Protein AF-A0A7Y9E0X6-F1 (afdb_monomer)

pLDDT: mean 85.68, std 14.13, range [36.78, 95.56]

Secondary structure (DSSP, 8-state):
--------HHHHHHHHHHHHHHHGGGGSPTTS-HHHHHHHHHHHHHHHHHHHHHHHHHHHS---HHHHHHHHHHHHHHHHHHHHHH-PPP-

Radius of gyration: 16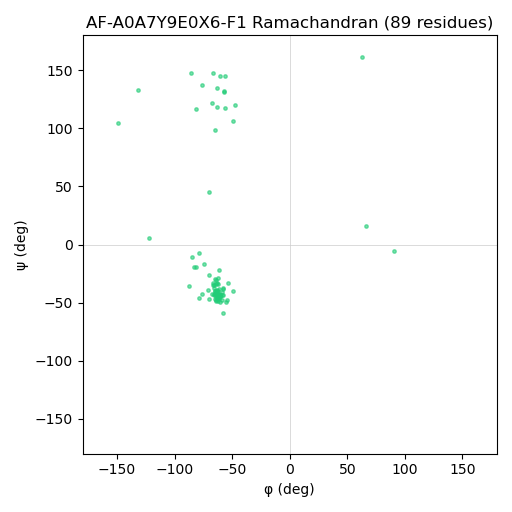.52 Å; Cα contacts (8 Å, |Δi|>4): 51; chains: 1; bounding box: 28×59×37 Å

Sequence (91 aa):
MSIEDGTNPARRAVEELLHVAQHGRDLCPPGNDPQEWASGVLYDLARVAELLDGAVEQVSGRRNDTVADSAHALATVISAHRNLAVGPPPQ

Nearest PDB structures (foldseek):
  3sjr-assembly1_B  TM=4.947E-01  e=6.274E+00  Chromobacterium violaceum
  1wa8-assembly1_A  TM=4.309E-01  e=7.880E+00  Mycobacterium tuberculosis variant bovis
  8bqs-assembly1_Eq  TM=4.290E-01  e=9.897E+00  Tetrahymena thermophila SB210

Organism: NCBI:txid663602

Structure (mmCIF, N/CA/C/O backbone):
data_AF-A0A7Y9E0X6-F1
#
_entry.id   AF-A0A7Y9E0X6-F1
#
loop_
_atom_site.group_PDB
_atom_site.id
_atom_site.type_symbol
_atom_site.label_atom_id
_atom_site.label_alt_id
_atom_site.label_comp_id
_atom_site.label_asym_id
_atom_site.label_entity_id
_atom_site.label_seq_id
_atom_site.pdbx_PDB_ins_code
_atom_site.Cartn_x
_atom_site.Cartn_y
_atom_site.Cartn_z
_atom_site.occupancy
_atom_site.B_iso_or_equiv
_atom_site.auth_seq_id
_atom_site.auth_comp_id
_atom_site.auth_asym_id
_atom_site.auth_atom_id
_atom_site.pdbx_PDB_model_num
ATOM 1 N N . MET A 1 1 ? 8.558 35.860 2.348 1.00 36.78 1 MET A N 1
ATOM 2 C CA . MET A 1 1 ? 8.115 34.752 3.213 1.00 36.78 1 MET A CA 1
ATOM 3 C C . MET A 1 1 ? 7.154 33.949 2.360 1.00 36.78 1 MET A C 1
ATOM 5 O O . MET A 1 1 ? 6.069 34.441 2.082 1.00 36.78 1 MET A O 1
ATOM 9 N N . SER A 1 2 ? 7.640 32.864 1.755 1.00 42.53 2 SER A N 1
ATOM 10 C CA . SER A 1 2 ? 6.844 32.062 0.824 1.00 42.53 2 SER A CA 1
ATOM 11 C C . SER A 1 2 ? 5.665 31.459 1.573 1.00 42.53 2 SER A C 1
ATOM 13 O O . SER A 1 2 ? 5.836 30.972 2.686 1.00 42.53 2 SER A O 1
ATOM 15 N N . ILE A 1 3 ? 4.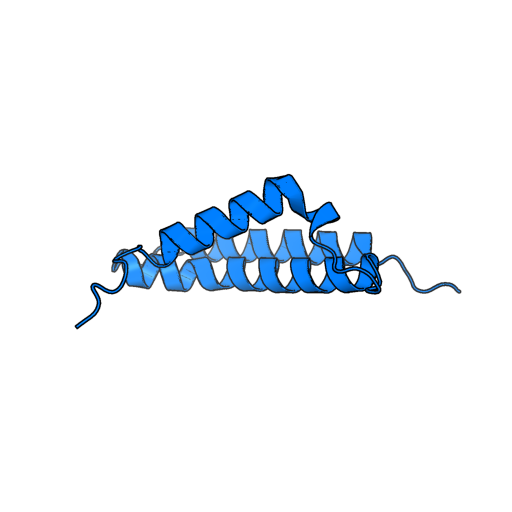480 31.539 0.975 1.00 47.22 3 ILE A N 1
ATOM 16 C CA . ILE A 1 3 ? 3.309 30.785 1.408 1.00 47.22 3 ILE A CA 1
ATOM 17 C C . ILE A 1 3 ? 3.691 29.323 1.170 1.00 47.22 3 ILE A C 1
ATOM 19 O O . ILE A 1 3 ? 3.724 28.881 0.026 1.00 47.22 3 ILE A O 1
ATOM 23 N N . GLU A 1 4 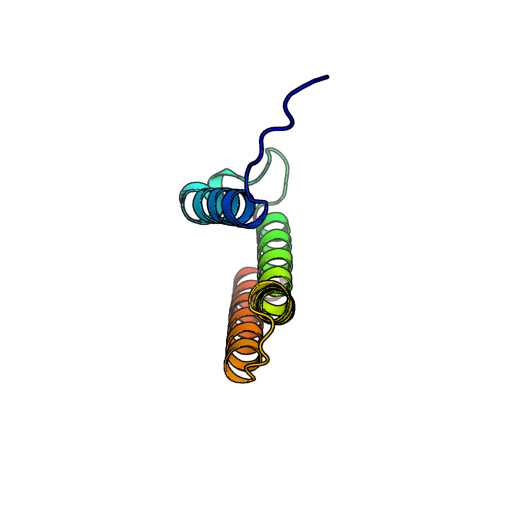? 4.123 28.620 2.216 1.00 54.06 4 GLU A N 1
ATOM 24 C CA . GLU A 1 4 ? 4.246 27.166 2.165 1.00 54.06 4 GLU A CA 1
ATOM 25 C C . GLU A 1 4 ? 2.867 26.634 1.776 1.00 54.06 4 GLU A C 1
ATOM 27 O O . GLU A 1 4 ? 1.883 26.904 2.468 1.00 54.06 4 GLU A O 1
ATOM 32 N N . ASP A 1 5 ? 2.785 25.965 0.626 1.00 53.91 5 ASP A N 1
ATOM 33 C CA . ASP A 1 5 ? 1.573 25.306 0.154 1.00 53.91 5 ASP A CA 1
ATOM 34 C C . ASP A 1 5 ? 1.003 24.452 1.290 1.00 53.91 5 ASP A C 1
ATOM 36 O O . ASP A 1 5 ? 1.552 23.406 1.637 1.00 53.91 5 ASP A O 1
ATOM 40 N N . GLY A 1 6 ? -0.098 24.921 1.886 1.00 57.28 6 GLY A N 1
ATOM 41 C CA . GLY A 1 6 ? -0.806 24.313 3.017 1.00 57.28 6 GLY A CA 1
ATOM 42 C C . GLY A 1 6 ? -1.530 23.020 2.642 1.00 57.28 6 GLY A C 1
ATOM 43 O O . GLY A 1 6 ? -2.702 22.826 2.972 1.00 57.28 6 GLY A O 1
ATOM 44 N N . THR A 1 7 ? -0.862 22.141 1.904 1.00 70.62 7 THR A N 1
ATOM 45 C CA . THR A 1 7 ? -1.408 20.866 1.467 1.00 70.62 7 THR A CA 1
ATOM 46 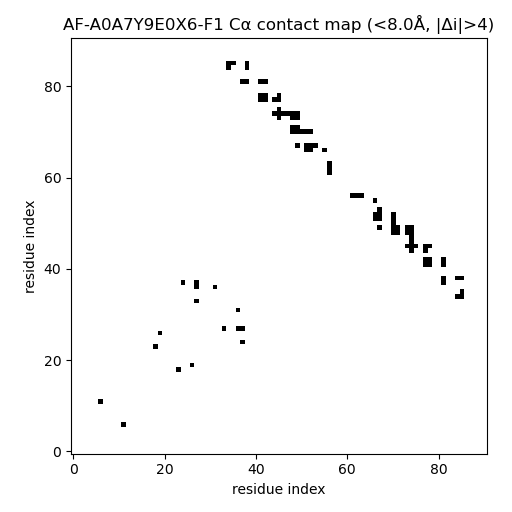C C . THR A 1 7 ? -1.282 19.879 2.614 1.00 70.62 7 THR A C 1
ATOM 48 O O . THR A 1 7 ? -0.184 19.547 3.052 1.00 70.62 7 THR A O 1
ATOM 51 N N . ASN A 1 8 ? -2.430 19.415 3.109 1.00 85.25 8 ASN A N 1
ATOM 52 C CA . ASN A 1 8 ? -2.514 18.360 4.112 1.00 85.25 8 ASN A CA 1
ATOM 53 C C . ASN A 1 8 ? -1.600 17.181 3.698 1.00 85.25 8 ASN A C 1
ATOM 55 O O . ASN A 1 8 ? -1.844 16.601 2.637 1.00 85.25 8 ASN A O 1
ATOM 59 N N . PRO A 1 9 ? -0.587 16.798 4.501 1.00 85.50 9 PRO A N 1
ATOM 60 C CA . PRO A 1 9 ? 0.332 15.711 4.161 1.00 85.50 9 PRO A CA 1
ATOM 61 C C . PRO A 1 9 ? -0.377 14.395 3.818 1.00 85.50 9 PRO A C 1
ATOM 63 O O . PRO A 1 9 ? 0.061 13.675 2.924 1.00 85.50 9 PRO A O 1
ATOM 66 N N . ALA A 1 10 ? -1.518 14.115 4.459 1.00 86.88 10 ALA A N 1
ATOM 67 C CA . ALA A 1 10 ? -2.336 12.947 4.150 1.00 86.88 10 ALA A CA 1
ATOM 68 C C . ALA A 1 10 ? -2.965 13.030 2.751 1.00 86.88 10 ALA A C 1
ATOM 70 O O . ALA A 1 10 ? -3.067 12.018 2.066 1.00 86.88 10 ALA A O 1
ATOM 71 N N . ARG A 1 11 ? -3.347 14.229 2.290 1.00 89.50 11 ARG A N 1
ATOM 72 C CA . ARG A 1 11 ? -3.869 14.426 0.928 1.00 89.50 11 ARG A CA 1
ATOM 73 C C . ARG A 1 11 ? -2.798 14.124 -0.113 1.00 89.50 11 ARG A C 1
ATOM 75 O O . ARG A 1 11 ? -3.065 13.357 -1.028 1.00 89.50 11 ARG A O 1
ATOM 82 N N . ARG A 1 12 ? -1.586 14.651 0.078 1.00 90.81 12 ARG A N 1
ATOM 83 C CA . ARG A 1 12 ? -0.459 14.363 -0.814 1.00 90.81 12 ARG A CA 1
ATOM 84 C C . ARG A 1 12 ? -0.134 12.868 -0.840 1.00 90.81 12 ARG A C 1
ATOM 86 O O . ARG A 1 12 ? 0.018 12.302 -1.910 1.00 90.81 12 ARG A O 1
ATOM 93 N N . ALA A 1 13 ? -0.093 12.206 0.317 1.00 89.38 13 ALA A N 1
ATOM 94 C CA . ALA A 1 13 ? 0.137 10.761 0.375 1.00 89.38 13 ALA A CA 1
ATOM 95 C C . ALA A 1 13 ? -0.929 9.963 -0.401 1.00 89.38 13 ALA A C 1
ATOM 97 O O . ALA A 1 13 ? -0.594 9.018 -1.111 1.00 89.38 13 ALA A O 1
ATOM 98 N N . VAL A 1 14 ? -2.204 10.359 -0.310 1.00 90.88 14 VAL A N 1
ATOM 99 C CA . VAL A 1 14 ? -3.289 9.743 -1.090 1.00 90.88 14 VAL A CA 1
ATOM 100 C C . VAL A 1 14 ? -3.103 9.971 -2.591 1.00 90.88 14 VAL A C 1
ATOM 102 O O . VAL A 1 14 ? -3.309 9.043 -3.366 1.00 90.88 14 VAL A O 1
ATOM 105 N N . GLU A 1 15 ? -2.696 11.167 -3.013 1.00 93.25 15 GLU A N 1
ATOM 106 C CA . GLU A 1 15 ? -2.420 11.471 -4.425 1.00 93.25 15 GLU A CA 1
ATOM 107 C C . GLU A 1 15 ? -1.278 10.607 -4.985 1.00 93.25 15 GLU A C 1
ATOM 109 O O . GLU A 1 15 ? -1.426 10.024 -6.059 1.00 93.25 15 GLU A O 1
ATOM 114 N N . GLU A 1 16 ? -0.187 10.438 -4.233 1.00 92.56 16 GLU A N 1
ATOM 115 C CA . GLU A 1 16 ? 0.928 9.563 -4.623 1.00 92.56 16 GLU A CA 1
ATOM 116 C C . GLU A 1 16 ? 0.493 8.088 -4.690 1.00 92.56 16 GLU A C 1
ATOM 118 O O . GLU A 1 16 ? 0.809 7.381 -5.648 1.00 92.56 16 GLU A O 1
ATOM 123 N N . LEU A 1 17 ? -0.301 7.613 -3.722 1.00 92.06 17 LEU A N 1
ATOM 124 C CA . LEU A 1 17 ? -0.849 6.251 -3.746 1.00 92.06 17 LEU A CA 1
ATOM 125 C C . LEU A 1 17 ? -1.781 6.025 -4.943 1.00 92.06 17 LEU A C 1
ATOM 127 O O . LEU A 1 17 ? -1.742 4.959 -5.559 1.00 92.06 17 LEU A O 1
ATOM 131 N N . LEU A 1 18 ? -2.597 7.019 -5.304 1.00 93.44 18 LEU A N 1
ATOM 132 C CA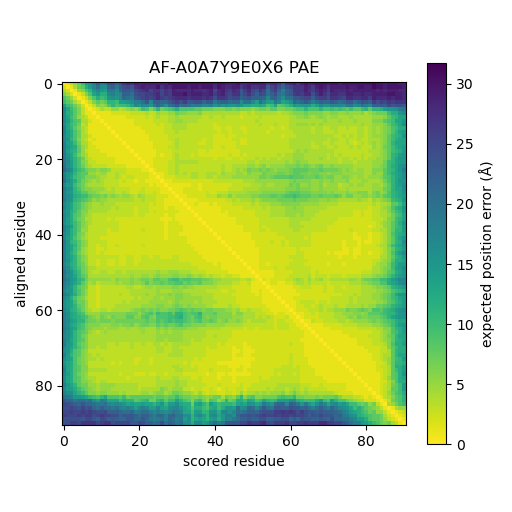 . LEU A 1 18 ? -3.431 6.968 -6.506 1.00 93.44 18 LEU A CA 1
ATOM 133 C C . LEU A 1 18 ? -2.578 6.909 -7.774 1.00 93.44 18 LEU A C 1
ATOM 135 O O . LEU A 1 18 ? -2.894 6.146 -8.689 1.00 93.44 18 LEU A O 1
ATOM 139 N N . HIS A 1 19 ? -1.486 7.671 -7.823 1.00 94.38 19 HIS A N 1
ATOM 140 C CA . HIS A 1 19 ? -0.556 7.636 -8.943 1.00 94.38 19 HIS A CA 1
ATOM 141 C C . HIS A 1 19 ? 0.079 6.247 -9.106 1.00 94.38 19 HIS A C 1
ATOM 143 O O . HIS A 1 19 ? 0.047 5.697 -10.209 1.00 94.38 19 HIS A O 1
ATOM 149 N N . VAL A 1 20 ? 0.544 5.638 -8.007 1.00 93.00 20 VAL A N 1
ATOM 150 C CA . VAL A 1 20 ? 1.062 4.258 -7.971 1.00 93.00 20 VAL A CA 1
ATOM 151 C C . VAL A 1 20 ? -0.002 3.243 -8.396 1.00 93.00 20 VAL A C 1
ATOM 153 O O . VAL A 1 20 ? 0.289 2.350 -9.186 1.00 93.00 20 VAL A O 1
ATOM 156 N N . ALA A 1 21 ? -1.247 3.376 -7.934 1.00 90.69 21 ALA A N 1
ATOM 157 C CA . ALA A 1 21 ? -2.323 2.455 -8.301 1.00 90.69 21 ALA A CA 1
ATOM 158 C C . ALA A 1 21 ? -2.648 2.484 -9.806 1.00 90.69 21 ALA A C 1
ATOM 160 O O . ALA A 1 21 ? -3.017 1.460 -10.378 1.00 90.69 21 ALA A O 1
ATOM 161 N N . GLN A 1 22 ? -2.512 3.647 -10.445 1.00 94.06 22 GLN A N 1
ATOM 162 C CA . GLN A 1 22 ? -2.821 3.831 -11.865 1.00 94.06 22 GLN A CA 1
ATOM 163 C C . GLN A 1 22 ? -1.637 3.514 -12.787 1.00 94.06 22 GLN A C 1
ATOM 165 O O . GLN A 1 22 ? -1.846 2.979 -13.872 1.00 94.06 22 GLN A O 1
ATOM 170 N N . HIS A 1 23 ? -0.410 3.828 -12.363 1.00 93.81 23 HIS A N 1
ATOM 171 C CA . HIS A 1 23 ? 0.780 3.804 -13.223 1.00 93.81 23 HIS A CA 1
ATOM 172 C C . HIS A 1 23 ? 1.886 2.880 -12.702 1.00 93.81 23 HIS A C 1
ATOM 174 O O . HIS A 1 23 ? 2.971 2.858 -13.266 1.00 93.81 23 HIS A O 1
ATOM 180 N N . GLY A 1 24 ? 1.647 2.113 -11.634 1.00 87.19 24 GLY A N 1
ATOM 181 C CA . GLY A 1 24 ? 2.692 1.463 -10.837 1.00 87.19 24 GLY A CA 1
ATOM 182 C C . GLY A 1 24 ? 3.730 0.675 -11.631 1.00 87.19 24 GLY A C 1
ATOM 183 O O . GLY A 1 24 ? 4.912 0.783 -11.347 1.00 87.19 24 GLY A O 1
ATOM 184 N N . ARG A 1 25 ? 3.336 -0.065 -12.672 1.00 82.94 25 ARG A N 1
ATOM 185 C CA . ARG A 1 25 ? 4.297 -0.816 -13.497 1.00 82.94 25 ARG A CA 1
ATOM 186 C C . ARG A 1 25 ? 5.238 0.088 -14.304 1.00 82.94 25 ARG A C 1
ATOM 188 O O . ARG A 1 25 ? 6.397 -0.268 -14.499 1.00 82.94 25 ARG A O 1
ATOM 195 N N . ASP A 1 26 ? 4.747 1.241 -14.738 1.00 91.69 26 ASP A N 1
ATOM 196 C CA . ASP A 1 26 ? 5.469 2.194 -15.584 1.00 91.69 26 ASP A CA 1
ATOM 197 C C . ASP A 1 26 ? 6.364 3.138 -14.765 1.00 91.69 26 ASP A C 1
ATOM 199 O O . ASP A 1 26 ? 7.206 3.838 -15.322 1.00 91.69 26 ASP A O 1
ATOM 203 N N . LEU A 1 27 ? 6.215 3.134 -13.435 1.00 93.81 27 LEU A N 1
ATOM 204 C CA . LEU A 1 27 ? 7.051 3.909 -12.515 1.00 93.81 2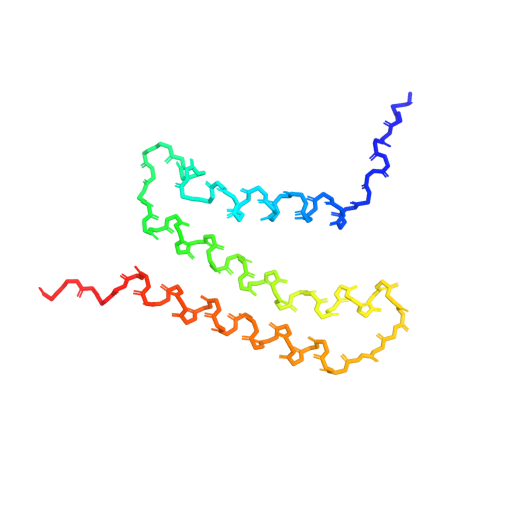7 LEU A CA 1
ATOM 205 C C . LEU A 1 27 ? 8.420 3.268 -12.252 1.00 93.81 27 LEU A C 1
ATOM 207 O O . LEU A 1 27 ? 9.264 3.900 -11.613 1.00 93.81 27 LEU A O 1
ATOM 211 N N . CYS A 1 28 ? 8.661 2.043 -12.731 1.00 94.56 28 CYS A N 1
ATOM 212 C CA . CYS A 1 28 ? 9.963 1.393 -12.611 1.00 94.56 28 CYS A CA 1
ATOM 213 C C . CYS A 1 28 ? 11.030 2.191 -13.387 1.00 94.56 28 CYS A C 1
ATOM 215 O O . CYS A 1 28 ? 10.920 2.316 -14.611 1.00 94.56 28 CYS A O 1
ATOM 217 N N . PRO A 1 29 ? 12.081 2.714 -12.723 1.00 93.62 29 PRO A N 1
ATOM 218 C CA . PRO A 1 29 ? 13.105 3.502 -13.396 1.00 93.62 29 PRO A CA 1
ATOM 219 C C . PRO A 1 29 ? 13.831 2.706 -14.493 1.00 93.62 29 PRO A C 1
ATOM 221 O O . PRO A 1 29 ? 14.089 1.510 -14.315 1.00 93.62 29 PRO A O 1
ATOM 224 N N . PRO A 1 30 ? 14.222 3.351 -15.608 1.00 94.19 30 PRO A N 1
ATOM 225 C CA . PRO A 1 30 ? 15.022 2.702 -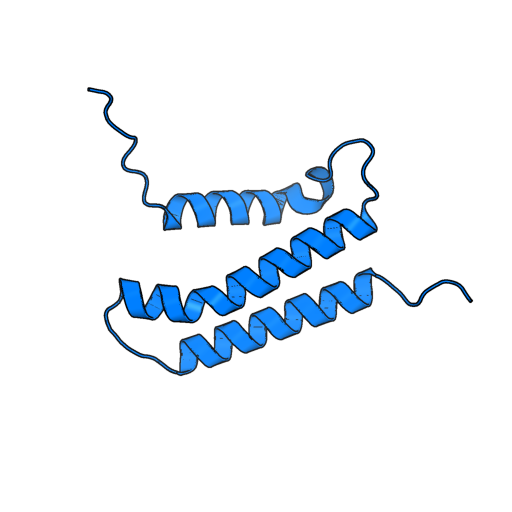16.638 1.00 94.19 30 PRO A CA 1
ATOM 226 C C . PRO A 1 30 ? 16.337 2.159 -16.068 1.00 94.19 30 PRO A C 1
ATOM 228 O O . PRO A 1 30 ? 17.072 2.883 -15.400 1.00 94.19 30 PRO A O 1
ATOM 231 N N . GLY A 1 31 ? 16.648 0.899 -16.372 1.00 93.81 31 GLY A N 1
ATOM 232 C CA . GLY A 1 31 ? 17.869 0.231 -15.910 1.00 93.81 31 GLY A CA 1
ATOM 233 C C . GLY A 1 31 ? 17.738 -0.505 -14.573 1.00 93.81 31 GLY A C 1
ATOM 234 O O . GLY A 1 31 ? 18.668 -1.220 -14.210 1.00 93.81 31 GLY A O 1
ATOM 235 N N . ASN A 1 32 ? 16.602 -0.393 -13.880 1.00 93.25 32 ASN A N 1
ATOM 236 C CA . ASN A 1 32 ? 16.318 -1.206 -12.699 1.00 93.25 32 ASN A CA 1
ATOM 237 C C . ASN A 1 32 ? 15.709 -2.553 -13.098 1.00 93.25 32 ASN A C 1
ATOM 239 O O . ASN A 1 32 ? 14.949 -2.634 -14.066 1.00 93.25 32 ASN A O 1
ATOM 243 N N . ASP A 1 33 ? 15.999 -3.596 -12.318 1.00 92.00 33 ASP A N 1
ATOM 244 C CA . ASP A 1 33 ? 15.280 -4.860 -12.432 1.00 92.00 33 ASP A CA 1
ATOM 245 C C . ASP A 1 33 ? 13.814 -4.664 -11.984 1.00 92.00 33 ASP A C 1
ATOM 247 O O . ASP A 1 33 ? 13.571 -4.234 -10.848 1.00 92.00 33 ASP A O 1
ATOM 251 N N . PRO A 1 34 ? 12.817 -4.950 -12.846 1.00 90.06 34 PRO A N 1
ATOM 252 C CA . PRO A 1 34 ? 11.416 -4.713 -12.509 1.00 90.06 34 PRO A CA 1
ATOM 253 C C . PRO A 1 34 ? 10.920 -5.533 -11.317 1.00 90.06 34 PRO A C 1
ATOM 255 O O . PRO A 1 34 ? 9.999 -5.102 -10.622 1.00 90.06 34 PRO A O 1
ATOM 258 N N . GLN A 1 35 ? 11.496 -6.712 -11.082 1.00 89.75 35 GLN A N 1
ATOM 259 C CA . GLN A 1 35 ? 11.073 -7.616 -10.021 1.00 89.75 35 GLN A CA 1
ATOM 260 C C . GLN A 1 35 ? 11.616 -7.157 -8.664 1.00 89.75 35 GLN A C 1
ATOM 262 O O . GLN A 1 35 ? 10.851 -7.068 -7.702 1.00 89.75 35 GLN A O 1
ATOM 267 N N . GLU A 1 36 ? 12.898 -6.795 -8.589 1.00 90.88 36 GLU A N 1
ATOM 268 C CA . GLU A 1 36 ? 13.503 -6.197 -7.396 1.00 90.88 36 GLU A CA 1
A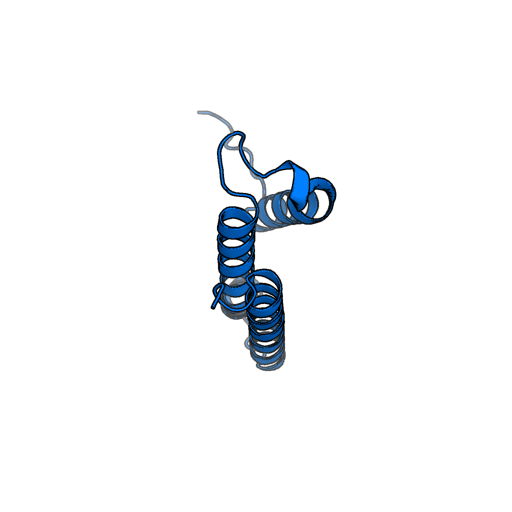TOM 269 C C . GLU A 1 36 ? 12.835 -4.866 -7.041 1.00 90.88 36 GLU A C 1
ATOM 271 O O . GLU A 1 36 ? 12.481 -4.640 -5.880 1.00 90.88 36 GLU A O 1
ATOM 276 N N . TRP A 1 37 ? 12.585 -4.011 -8.040 1.00 92.75 37 TRP A N 1
ATOM 277 C CA . TRP A 1 37 ? 11.892 -2.740 -7.836 1.00 92.75 37 TRP A CA 1
ATOM 278 C C . TRP A 1 37 ? 10.474 -2.948 -7.290 1.00 92.75 37 TRP A C 1
ATOM 280 O O . TRP A 1 37 ? 10.117 -2.365 -6.264 1.00 92.75 37 TRP A O 1
ATOM 290 N N . ALA A 1 38 ? 9.683 -3.827 -7.915 1.00 91.81 38 ALA A N 1
ATOM 291 C CA . ALA A 1 38 ? 8.333 -4.133 -7.448 1.00 91.81 38 ALA A CA 1
ATOM 292 C C . ALA A 1 38 ? 8.341 -4.737 -6.036 1.00 91.81 38 ALA A C 1
ATOM 294 O O . ALA A 1 38 ? 7.485 -4.405 -5.217 1.00 91.81 38 ALA A O 1
ATOM 295 N N . SER A 1 39 ? 9.326 -5.585 -5.723 1.00 91.75 39 SER A N 1
ATOM 296 C CA . SER A 1 39 ? 9.494 -6.161 -4.388 1.00 91.75 39 SER A CA 1
ATOM 297 C C . SER A 1 39 ? 9.724 -5.084 -3.322 1.00 91.75 39 SER A C 1
ATOM 299 O O . SER A 1 39 ? 9.082 -5.117 -2.267 1.00 91.75 39 SER A O 1
ATOM 301 N N . GLY A 1 40 ? 10.577 -4.097 -3.620 1.00 93.62 40 GLY A N 1
ATOM 302 C CA . GLY A 1 40 ? 10.823 -2.939 -2.758 1.00 93.62 40 GLY A CA 1
ATOM 303 C C . GLY A 1 40 ? 9.572 -2.084 -2.549 1.00 93.62 40 GLY A C 1
ATOM 304 O O . GLY A 1 40 ? 9.187 -1.828 -1.412 1.00 93.62 40 GLY A O 1
ATOM 305 N N . VAL A 1 41 ? 8.867 -1.732 -3.629 1.00 93.88 41 VAL A N 1
ATOM 306 C CA . VAL A 1 41 ? 7.622 -0.947 -3.540 1.00 93.88 41 VAL A CA 1
ATOM 307 C C . VAL A 1 41 ? 6.556 -1.676 -2.720 1.00 93.88 41 VAL A C 1
ATOM 309 O O . VAL A 1 41 ? 5.911 -1.072 -1.866 1.00 93.88 41 VAL A O 1
ATOM 312 N N . LEU A 1 42 ? 6.375 -2.984 -2.923 1.00 94.12 42 LEU A N 1
ATOM 313 C CA . LEU A 1 42 ? 5.422 -3.775 -2.139 1.00 94.12 42 LEU A CA 1
ATOM 314 C C . LEU A 1 42 ? 5.829 -3.874 -0.660 1.00 94.12 42 LEU A C 1
ATOM 316 O O . LEU A 1 42 ? 4.958 -3.875 0.208 1.00 94.12 42 LEU A O 1
ATOM 320 N N . TYR A 1 43 ? 7.128 -3.931 -0.350 1.00 94.06 43 TYR A N 1
ATOM 321 C CA . TYR A 1 43 ? 7.612 -3.847 1.032 1.00 94.06 43 TYR A CA 1
ATOM 322 C C . TYR A 1 43 ? 7.246 -2.500 1.673 1.00 94.06 43 TYR A C 1
ATOM 324 O O . TYR A 1 43 ? 6.696 -2.477 2.777 1.00 94.06 43 TYR A O 1
ATOM 332 N N . ASP A 1 44 ? 7.479 -1.392 0.970 1.00 94.25 44 ASP A N 1
ATOM 333 C CA . ASP A 1 44 ? 7.157 -0.055 1.471 1.00 94.25 44 ASP A CA 1
ATOM 334 C C . ASP A 1 44 ? 5.645 0.137 1.660 1.00 94.25 44 ASP A C 1
ATOM 336 O O . ASP A 1 44 ? 5.216 0.675 2.681 1.00 94.25 44 ASP A O 1
ATOM 340 N N . LEU A 1 45 ? 4.817 -0.374 0.743 1.00 94.25 45 LEU A N 1
ATOM 341 C CA . LEU A 1 45 ? 3.356 -0.346 0.876 1.00 94.25 45 LEU A CA 1
ATOM 342 C C . LEU A 1 45 ? 2.861 -1.148 2.088 1.00 94.25 45 LEU A C 1
ATOM 344 O O . LEU A 1 45 ? 1.956 -0.693 2.790 1.00 94.25 45 LEU A O 1
ATOM 348 N N . ALA A 1 46 ? 3.458 -2.310 2.372 1.00 94.38 46 ALA A N 1
ATOM 349 C CA . ALA A 1 46 ? 3.127 -3.083 3.569 1.00 94.38 46 ALA A CA 1
ATOM 350 C C . ALA A 1 46 ? 3.463 -2.299 4.847 1.00 94.38 46 ALA A C 1
ATOM 352 O O . ALA A 1 46 ? 2.649 -2.233 5.765 1.00 94.38 46 ALA A O 1
ATOM 353 N N . ARG A 1 47 ? 4.621 -1.631 4.876 1.00 93.00 47 ARG A N 1
ATOM 354 C CA . ARG A 1 47 ? 5.023 -0.781 6.002 1.00 93.00 47 ARG A CA 1
ATOM 355 C C . ARG A 1 47 ? 4.099 0.424 6.179 1.00 93.00 47 ARG A C 1
ATOM 357 O O . ARG A 1 47 ? 3.770 0.778 7.307 1.00 93.00 47 ARG A O 1
ATOM 364 N N . VAL A 1 48 ? 3.662 1.054 5.087 1.00 93.12 48 VAL A N 1
ATOM 365 C CA . VAL A 1 48 ? 2.670 2.140 5.141 1.00 93.12 48 VAL A CA 1
ATOM 366 C C . VAL A 1 48 ? 1.364 1.641 5.751 1.00 93.12 48 VAL A C 1
ATOM 368 O O . VAL A 1 48 ? 0.814 2.331 6.605 1.00 93.12 48 VAL A O 1
ATOM 371 N N . ALA A 1 49 ? 0.896 0.449 5.370 1.00 92.81 49 ALA A N 1
ATOM 372 C CA . ALA A 1 49 ? -0.323 -0.127 5.929 1.00 92.81 49 ALA A CA 1
ATOM 373 C C . ALA A 1 49 ? -0.243 -0.274 7.457 1.00 92.81 49 ALA A C 1
ATOM 375 O O . ALA A 1 49 ? -1.180 0.134 8.134 1.00 92.81 49 ALA A O 1
ATOM 376 N N . GLU A 1 50 ? 0.879 -0.749 8.009 1.00 90.75 50 GLU A N 1
ATOM 377 C CA . GLU A 1 50 ? 1.074 -0.855 9.467 1.00 90.75 50 GLU A CA 1
ATOM 378 C C . GLU A 1 50 ? 1.070 0.507 10.178 1.00 90.75 50 GLU A C 1
ATOM 380 O O . GLU A 1 50 ? 0.588 0.628 11.302 1.00 90.75 50 GLU A O 1
ATOM 385 N N . LEU A 1 51 ? 1.575 1.555 9.523 1.00 91.19 51 LEU A N 1
ATOM 386 C CA . LEU A 1 51 ? 1.619 2.904 10.091 1.00 91.19 51 LEU A CA 1
ATOM 387 C C . LEU A 1 51 ? 0.251 3.605 10.108 1.00 91.19 51 LEU A C 1
ATOM 389 O O . LEU A 1 51 ? 0.091 4.593 10.832 1.00 91.19 51 LEU A O 1
ATOM 393 N N . LEU A 1 52 ? -0.730 3.123 9.335 1.00 86.62 52 LEU A N 1
ATOM 394 C CA . LEU A 1 52 ? -2.061 3.735 9.266 1.00 86.62 52 LEU A CA 1
ATOM 395 C C . LEU A 1 52 ? -2.790 3.700 10.608 1.00 86.62 52 LEU A C 1
ATOM 397 O O . LEU A 1 52 ? -3.497 4.655 10.914 1.00 86.62 52 LEU A O 1
ATOM 401 N N . ASP A 1 53 ? -2.592 2.657 11.412 1.00 86.06 53 ASP A N 1
ATOM 402 C CA . ASP A 1 53 ? -3.189 2.561 12.745 1.00 86.06 53 ASP A CA 1
ATOM 403 C C . ASP A 1 53 ? -2.775 3.740 13.635 1.00 86.06 53 ASP A C 1
ATOM 405 O O . ASP A 1 53 ? -3.599 4.584 14.002 1.00 86.06 53 ASP A O 1
ATOM 409 N N . GLY A 1 54 ? -1.464 3.892 13.849 1.00 87.19 54 GLY A N 1
ATOM 410 C CA . GLY A 1 54 ? -0.917 5.002 14.624 1.00 87.19 54 GLY A CA 1
ATOM 411 C C . GLY A 1 54 ? -1.306 6.368 14.051 1.00 87.19 54 GLY A C 1
ATOM 412 O O . GLY A 1 54 ? -1.609 7.288 14.806 1.00 87.19 54 GLY A O 1
ATOM 413 N N . ALA A 1 55 ? -1.361 6.519 12.726 1.00 89.62 55 ALA A N 1
ATOM 414 C CA . ALA A 1 55 ? -1.784 7.775 12.108 1.00 89.62 55 ALA A CA 1
ATOM 415 C C . ALA A 1 55 ? -3.262 8.109 12.391 1.00 89.62 55 ALA A C 1
ATOM 417 O O . ALA A 1 55 ? -3.586 9.260 12.696 1.00 89.62 55 ALA A O 1
ATOM 418 N N . VAL A 1 56 ? -4.161 7.123 12.316 1.00 90.50 56 VAL A N 1
ATOM 419 C CA . VAL A 1 56 ? -5.599 7.311 12.561 1.00 90.50 56 VAL A CA 1
ATOM 420 C C . VAL A 1 56 ? -5.866 7.680 14.015 1.00 90.50 56 VAL A C 1
ATOM 422 O O . VAL A 1 56 ? -6.645 8.604 14.270 1.00 90.50 56 VAL A O 1
ATOM 425 N N . GLU A 1 57 ? -5.210 7.021 14.970 1.00 91.81 57 GLU A N 1
ATOM 426 C CA . GLU A 1 57 ? -5.353 7.364 16.388 1.00 91.81 57 GLU A CA 1
ATOM 427 C C . GLU A 1 57 ? -4.864 8.787 16.675 1.00 91.81 57 GLU A C 1
ATOM 429 O O . GLU A 1 57 ? -5.567 9.561 17.327 1.00 91.81 57 GLU A O 1
ATOM 434 N N . GLN A 1 58 ? -3.703 9.169 16.133 1.00 91.38 58 GLN A N 1
ATOM 435 C CA . GLN A 1 58 ? -3.123 10.498 16.347 1.00 91.38 58 GLN A CA 1
ATOM 436 C C . GLN A 1 58 ? -3.971 11.619 15.732 1.00 91.38 58 GLN A C 1
ATOM 438 O O . GLN A 1 58 ? -4.103 12.688 16.325 1.00 91.38 58 GLN A O 1
ATOM 443 N N . VAL A 1 59 ? -4.581 11.388 14.565 1.00 91.12 59 VAL A N 1
ATOM 444 C CA . VAL A 1 59 ? -5.450 12.383 13.909 1.00 91.12 59 VAL A CA 1
ATOM 445 C C . VAL A 1 59 ? -6.823 12.465 14.577 1.00 91.12 59 VAL A C 1
ATOM 447 O O . VAL A 1 59 ? -7.363 13.557 14.749 1.00 91.12 59 VAL A O 1
ATOM 450 N N . SER A 1 60 ? -7.418 11.324 14.932 1.00 91.81 60 SER A N 1
ATOM 451 C CA . SER A 1 60 ? -8.774 11.279 15.494 1.00 91.81 60 SER A CA 1
ATOM 452 C C . SER A 1 60 ? -8.826 11.547 17.001 1.00 91.81 60 SER A C 1
ATOM 454 O O . SER A 1 60 ? -9.894 11.868 17.529 1.00 91.81 60 SER A O 1
ATOM 456 N N . GLY A 1 61 ? -7.699 11.388 17.703 1.00 94.56 61 GLY A N 1
ATOM 457 C CA . GLY A 1 61 ? -7.616 11.427 19.162 1.00 94.56 61 GLY A CA 1
ATOM 458 C C . GLY A 1 61 ? -8.339 10.261 19.844 1.00 94.56 61 GLY A C 1
ATOM 459 O O . GLY A 1 61 ? -8.648 10.347 21.034 1.00 94.56 61 GLY A O 1
ATOM 460 N N . ARG A 1 62 ? -8.678 9.197 19.104 1.00 93.31 62 ARG A N 1
ATOM 461 C CA . ARG A 1 62 ? -9.437 8.047 19.603 1.00 93.31 62 ARG A CA 1
ATOM 462 C C . ARG A 1 62 ? -8.757 6.750 19.208 1.00 93.31 62 ARG A C 1
ATOM 464 O O . ARG A 1 62 ? -8.442 6.541 18.043 1.00 93.31 62 ARG A O 1
ATOM 471 N N . ARG A 1 63 ? -8.633 5.858 20.185 1.00 90.75 63 ARG A N 1
ATOM 472 C CA . ARG A 1 63 ? -8.202 4.481 19.967 1.00 90.75 63 ARG A CA 1
ATOM 473 C C . ARG A 1 63 ? -9.325 3.641 19.367 1.00 90.75 63 ARG A C 1
ATOM 475 O O . ARG A 1 63 ? -10.471 3.737 19.816 1.00 90.75 63 ARG A O 1
ATOM 482 N N . ASN A 1 64 ? -8.992 2.813 18.381 1.00 87.50 64 ASN A N 1
ATOM 483 C CA . ASN A 1 64 ? -9.896 1.824 17.802 1.00 87.50 64 ASN A CA 1
ATOM 484 C C . ASN A 1 64 ? -9.105 0.603 17.316 1.00 87.50 64 ASN A C 1
ATOM 486 O O . ASN A 1 64 ? -8.527 0.633 16.233 1.00 87.50 64 ASN A O 1
ATOM 490 N N . ASP A 1 65 ? -9.169 -0.493 18.072 1.00 91.38 65 ASP A N 1
ATOM 491 C CA . ASP A 1 65 ? -8.410 -1.715 17.777 1.00 91.38 65 ASP A CA 1
ATOM 492 C C . ASP A 1 65 ? -8.777 -2.342 16.409 1.00 91.38 65 ASP A C 1
ATOM 494 O O . ASP A 1 65 ? -7.963 -3.028 15.801 1.00 91.38 65 ASP A O 1
ATOM 498 N N . THR A 1 66 ? -9.962 -2.043 15.850 1.00 92.31 66 THR A N 1
ATOM 499 C CA . THR A 1 66 ? -10.337 -2.504 14.495 1.00 92.31 66 THR A CA 1
ATOM 500 C C . THR A 1 66 ? -9.429 -1.916 13.410 1.00 92.31 66 THR A C 1
ATOM 502 O O . THR A 1 66 ? -9.221 -2.544 12.368 1.00 92.31 66 THR A O 1
ATOM 505 N N . VAL A 1 67 ? -8.904 -0.704 13.621 1.00 89.88 67 VAL A N 1
ATOM 506 C CA . VAL A 1 67 ? -7.991 -0.055 12.671 1.00 89.88 67 VAL A CA 1
ATOM 507 C C . VAL A 1 67 ? -6.653 -0.788 12.666 1.00 89.88 67 VAL A C 1
ATOM 509 O O . VAL A 1 67 ? -6.188 -1.148 11.586 1.00 89.88 67 VAL A O 1
ATOM 512 N N . ALA A 1 68 ? -6.106 -1.094 13.846 1.00 88.69 68 ALA A N 1
ATOM 513 C CA . ALA A 1 68 ? -4.899 -1.900 14.015 1.00 88.69 68 ALA A CA 1
ATOM 514 C C . ALA A 1 68 ? -5.015 -3.271 13.336 1.00 88.69 68 ALA A C 1
ATOM 516 O O . ALA A 1 68 ? -4.158 -3.643 12.531 1.00 88.69 68 ALA A O 1
ATOM 517 N N . ASP A 1 69 ? -6.111 -3.991 13.587 1.00 93.00 69 ASP A N 1
ATOM 518 C CA . ASP A 1 69 ? -6.348 -5.309 12.991 1.00 93.00 69 ASP A CA 1
ATOM 519 C C . ASP A 1 69 ? -6.427 -5.233 11.458 1.00 93.00 69 ASP A C 1
ATOM 521 O O . ASP A 1 69 ? -5.835 -6.049 10.746 1.00 93.00 69 ASP A O 1
ATOM 525 N N . SER A 1 70 ? -7.121 -4.219 10.932 1.00 93.75 70 SER A N 1
ATOM 526 C CA . SER A 1 70 ? -7.264 -4.007 9.486 1.00 93.75 70 SER A CA 1
ATOM 527 C C . SER A 1 70 ? -5.936 -3.619 8.825 1.00 93.75 70 SER A C 1
ATOM 529 O O . SER A 1 70 ? -5.606 -4.132 7.754 1.00 93.75 70 SER A O 1
ATOM 531 N N . ALA A 1 71 ? -5.165 -2.739 9.468 1.00 93.12 71 ALA A N 1
ATOM 532 C CA . ALA A 1 71 ? -3.832 -2.320 9.042 1.00 93.12 71 ALA A CA 1
ATOM 533 C C . ALA A 1 71 ? -2.876 -3.520 8.956 1.00 93.12 71 ALA A C 1
ATOM 535 O O . ALA A 1 71 ? -2.228 -3.738 7.928 1.00 93.12 71 ALA A O 1
ATOM 536 N N . HIS A 1 72 ? -2.857 -4.349 10.001 1.00 93.56 72 HIS A N 1
ATOM 537 C CA . HIS A 1 72 ? -2.039 -5.556 10.060 1.00 93.56 72 HIS A CA 1
ATOM 538 C C . HIS A 1 72 ? -2.446 -6.598 9.007 1.00 93.56 72 HIS A C 1
ATOM 540 O O . HIS A 1 72 ? -1.592 -7.156 8.307 1.00 93.56 72 HIS A O 1
ATOM 546 N N . ALA A 1 73 ? -3.750 -6.845 8.845 1.00 95.56 73 ALA A N 1
ATOM 547 C CA . ALA A 1 73 ? -4.260 -7.754 7.823 1.00 95.56 73 ALA A CA 1
ATOM 548 C C . ALA A 1 73 ? -3.851 -7.303 6.410 1.00 95.56 73 ALA A C 1
ATOM 550 O O . ALA A 1 73 ? -3.394 -8.119 5.605 1.00 95.56 73 ALA A O 1
ATOM 551 N N . LEU A 1 74 ? -3.944 -6.002 6.118 1.00 94.06 74 LEU A N 1
ATOM 552 C CA . LEU A 1 74 ? -3.534 -5.440 4.833 1.00 94.06 74 LEU A CA 1
ATOM 553 C C . LEU A 1 74 ? -2.026 -5.606 4.588 1.00 94.06 74 LEU A C 1
ATOM 555 O O . LEU A 1 74 ? -1.632 -6.099 3.529 1.00 94.06 74 LEU A O 1
ATOM 559 N N . ALA A 1 75 ? -1.184 -5.259 5.565 1.00 93.94 75 ALA A N 1
ATOM 560 C CA . ALA A 1 75 ? 0.268 -5.422 5.469 1.00 93.94 75 ALA A CA 1
ATOM 561 C C . ALA A 1 75 ? 0.675 -6.886 5.217 1.00 93.94 75 ALA A C 1
ATOM 563 O O . ALA A 1 75 ? 1.568 -7.173 4.408 1.00 93.94 75 ALA A O 1
ATOM 564 N N . THR A 1 76 ? -0.034 -7.819 5.857 1.00 93.62 76 THR A N 1
ATOM 565 C CA . THR A 1 76 ? 0.154 -9.263 5.683 1.00 93.62 76 THR A CA 1
ATOM 566 C C . THR A 1 76 ? -0.170 -9.698 4.257 1.00 93.62 76 THR A C 1
ATOM 568 O O . THR A 1 76 ? 0.632 -10.389 3.625 1.00 93.62 76 THR A O 1
ATOM 571 N N . VAL A 1 77 ? -1.309 -9.261 3.711 1.00 95.00 77 VAL A N 1
ATOM 572 C CA . VAL A 1 77 ? -1.713 -9.591 2.335 1.00 95.00 77 VAL A CA 1
ATOM 573 C C . VAL A 1 77 ? -0.725 -9.028 1.310 1.00 95.00 77 VAL A C 1
ATOM 575 O O . VAL A 1 77 ? -0.334 -9.745 0.388 1.00 95.00 77 VAL A O 1
ATOM 578 N N . ILE A 1 78 ? -0.269 -7.784 1.482 1.00 92.50 78 ILE A N 1
ATOM 579 C CA . ILE A 1 78 ? 0.722 -7.165 0.586 1.00 92.50 78 ILE A CA 1
ATOM 580 C C . ILE A 1 78 ? 2.043 -7.946 0.625 1.00 92.50 78 ILE A C 1
ATOM 582 O O . ILE A 1 78 ? 2.602 -8.286 -0.421 1.00 92.50 78 ILE A O 1
ATOM 586 N N . SER A 1 79 ? 2.519 -8.295 1.822 1.00 90.81 79 SER A N 1
ATOM 587 C CA . SER A 1 79 ? 3.750 -9.076 1.999 1.00 90.81 79 SER A CA 1
ATOM 588 C C . SER A 1 79 ? 3.648 -10.471 1.380 1.00 90.81 79 SER A C 1
ATOM 590 O O . SER A 1 79 ? 4.593 -10.942 0.744 1.00 90.81 79 SER A O 1
ATOM 592 N N . ALA A 1 80 ? 2.495 -11.129 1.519 1.00 90.00 80 ALA A N 1
ATOM 593 C CA . ALA A 1 80 ? 2.234 -12.411 0.878 1.00 90.00 80 ALA A CA 1
ATOM 594 C C . ALA A 1 80 ? 2.245 -12.286 -0.655 1.00 90.00 80 ALA A C 1
ATOM 596 O O . ALA A 1 80 ? 2.885 -13.093 -1.329 1.00 90.00 80 ALA A O 1
ATOM 597 N N . HIS A 1 81 ? 1.607 -11.249 -1.208 1.00 88.88 81 HIS A N 1
ATOM 598 C CA . HIS A 1 81 ? 1.610 -10.987 -2.647 1.00 88.88 81 HIS A CA 1
ATOM 599 C C . HIS A 1 81 ? 3.024 -10.755 -3.192 1.00 88.88 81 HIS A C 1
ATOM 601 O O . HIS A 1 81 ? 3.397 -11.346 -4.205 1.00 88.88 81 HIS A O 1
ATOM 607 N N . ARG A 1 82 ? 3.844 -9.972 -2.481 1.00 88.50 82 ARG A N 1
ATOM 608 C CA . ARG A 1 82 ? 5.261 -9.776 -2.814 1.00 88.50 82 ARG A CA 1
ATOM 609 C C . ARG A 1 82 ? 6.004 -11.105 -2.921 1.00 88.50 82 ARG A C 1
ATOM 611 O O . ARG A 1 82 ? 6.701 -11.341 -3.900 1.00 88.50 82 ARG A O 1
ATOM 618 N N . ASN A 1 83 ? 5.835 -11.990 -1.940 1.00 82.69 83 ASN A N 1
ATOM 619 C CA . ASN A 1 83 ? 6.526 -13.280 -1.926 1.00 82.69 83 ASN A CA 1
ATOM 620 C C . ASN A 1 83 ? 6.095 -14.193 -3.090 1.00 82.69 83 ASN A C 1
ATOM 622 O O . ASN A 1 83 ? 6.906 -14.977 -3.575 1.00 82.69 83 ASN A O 1
ATOM 626 N N . LEU A 1 84 ? 4.851 -14.073 -3.572 1.00 83.75 84 LEU A N 1
ATOM 627 C CA . LEU A 1 84 ? 4.399 -14.759 -4.789 1.00 83.75 84 LEU A CA 1
ATOM 628 C C . LEU A 1 84 ? 5.028 -14.162 -6.055 1.00 83.75 84 LEU A C 1
ATOM 630 O O . LEU A 1 84 ? 5.398 -14.906 -6.960 1.00 83.75 84 LEU A O 1
ATOM 634 N N . ALA A 1 85 ? 5.164 -12.836 -6.114 1.00 70.31 85 ALA A N 1
ATOM 635 C CA . ALA A 1 85 ? 5.736 -12.127 -7.258 1.00 70.31 85 ALA A CA 1
ATOM 636 C C . ALA A 1 85 ? 7.252 -12.350 -7.419 1.00 70.31 85 ALA A C 1
ATOM 638 O O . ALA A 1 85 ? 7.775 -12.256 -8.528 1.00 70.31 85 ALA A O 1
ATOM 639 N N . VAL A 1 86 ? 7.966 -12.659 -6.332 1.00 66.31 86 VAL A N 1
ATOM 640 C CA . VAL A 1 86 ? 9.424 -12.877 -6.350 1.00 66.31 86 VAL A CA 1
ATOM 641 C C . VAL A 1 86 ? 9.805 -14.295 -6.821 1.00 66.31 86 VAL A C 1
ATOM 643 O O . VAL A 1 86 ? 10.900 -14.484 -7.337 1.00 66.31 86 VAL A O 1
ATOM 646 N N . GLY A 1 87 ? 8.887 -15.269 -6.774 1.00 55.66 87 GLY A N 1
ATOM 647 C CA . GLY A 1 87 ? 9.147 -16.655 -7.191 1.00 55.66 87 GLY A CA 1
ATOM 648 C C . GLY A 1 87 ? 10.233 -17.364 -6.355 1.00 55.66 87 GLY A C 1
ATOM 649 O O . GLY A 1 87 ? 11.012 -16.725 -5.647 1.00 55.66 87 GLY A O 1
ATOM 650 N N . PRO A 1 88 ? 10.299 -18.708 -6.365 1.00 54.78 88 PRO A N 1
ATOM 651 C CA 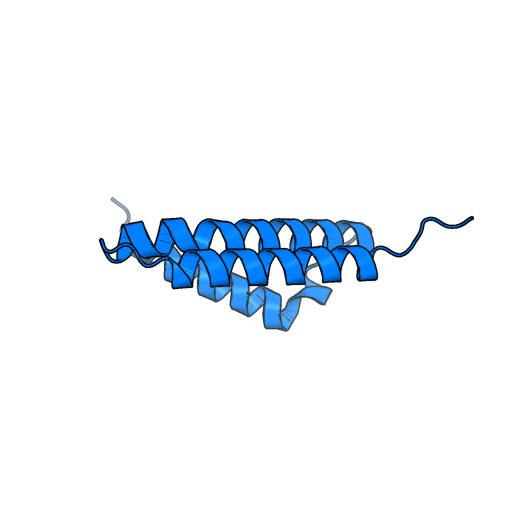. PRO A 1 88 ? 11.448 -19.407 -5.796 1.00 54.78 88 PRO A CA 1
ATOM 652 C C . PRO A 1 88 ? 12.708 -19.108 -6.633 1.00 54.78 88 PRO A C 1
ATOM 654 O O . PRO A 1 88 ? 12.590 -18.948 -7.852 1.00 54.78 88 PRO A O 1
ATOM 657 N N . PRO A 1 89 ? 13.909 -19.059 -6.021 1.00 49.56 89 PRO A N 1
ATOM 658 C CA . PRO A 1 89 ? 15.148 -18.932 -6.781 1.00 49.56 89 PRO A CA 1
ATOM 659 C C . PRO A 1 89 ? 15.252 -20.074 -7.808 1.00 49.56 89 PRO A C 1
ATOM 661 O O . PRO A 1 89 ? 14.792 -21.187 -7.518 1.00 49.56 89 PRO A O 1
ATOM 664 N N . PRO A 1 90 ? 15.829 -19.826 -9.000 1.00 51.38 90 PRO A N 1
ATOM 665 C CA . PRO A 1 90 ? 16.072 -20.891 -9.965 1.00 51.38 90 PRO A CA 1
ATOM 666 C C . PRO A 1 90 ? 16.934 -21.979 -9.309 1.00 51.38 90 PRO A C 1
ATOM 668 O O . PRO A 1 90 ? 17.914 -21.664 -8.630 1.00 51.38 90 PRO A O 1
ATOM 671 N N . GLN A 1 91 ? 16.511 -23.238 -9.466 1.00 49.94 91 GLN A N 1
ATOM 672 C CA . GLN A 1 91 ? 17.236 -24.412 -8.965 1.00 49.94 91 GLN A CA 1
ATOM 673 C C . GLN A 1 91 ? 18.462 -24.723 -9.816 1.00 49.94 91 GLN A C 1
ATOM 675 O O . GLN A 1 91 ? 18.380 -24.527 -11.051 1.00 49.94 91 GLN A O 1
#

Solvent-accessible surface area (backbone atoms only — not comparable to full-atom values): 5343 Å² total; per-residue (Å²): 133,81,82,71,80,86,67,55,68,68,57,54,53,51,53,53,50,52,48,43,74,75,42,49,84,76,67,57,58,90,92,58,58,67,62,64,52,50,43,51,53,34,51,51,52,18,53,50,31,51,47,46,27,64,51,48,29,70,75,69,74,47,88,57,70,69,47,44,54,51,18,46,52,50,19,50,53,39,48,52,50,37,58,62,73,66,52,79,79,86,130

Foldseek 3Di:
DDPPPPDDPVNVVVVVVVVCVVCVQVPPDPPDDSLVVLLVVLLVVLVVLQCQQVVCCVVVVDHDVVSNVRSNVVSVVSNVVSVVSNDDPDD

Mean predicted aligned error: 6.59 Å